Protein AF-A0A9D7RCK3-F1 (afdb_monomer_lite)

Sequence (79 aa):
MTIVAGGVLRVEARLSLPENARITLMPGAELRLGTKALLHNACGLEWEGIEAPRRFLGARGKVLAEDGARIRGARFIDY

Foldseek 3Di:
DEQDALGEDEAAAEDAAAAQGEYEYEFNYEYEYELHAEYYHPVNEAYQEYHWDADPPGGTYDYHYDHNHYYPRHPDYDD

Secondary structure (DSSP, 8-state):
-EE-TT-EEEE-SEEE--TT-EEEE-TT-EEEE-TT-EEE-TTS--EEEEE----TTS---EEEE-TT-EE-SEEEEE-

Structure (mmCIF, N/CA/C/O backbone):
data_AF-A0A9D7RCK3-F1
#
_entry.id   AF-A0A9D7RCK3-F1
#
loop_
_atom_site.group_PDB
_atom_site.id
_atom_site.type_symbol
_atom_site.label_atom_id
_atom_site.label_alt_id
_atom_site.label_comp_id
_atom_site.label_asym_id
_atom_site.label_entity_id
_atom_site.label_seq_id
_atom_site.pdbx_PDB_ins_code
_atom_site.Cartn_x
_atom_site.Cartn_y
_atom_site.Cartn_z
_atom_site.occupancy
_atom_site.B_iso_or_equiv
_atom_site.auth_seq_id
_atom_site.auth_comp_id
_atom_site.auth_asym_id
_atom_site.auth_atom_id
_atom_site.pdbx_PDB_model_num
ATOM 1 N N . MET A 1 1 ? -0.796 -8.445 1.748 1.00 93.69 1 MET A N 1
ATOM 2 C CA . MET A 1 1 ? -1.330 -8.363 0.368 1.00 93.69 1 MET A CA 1
ATOM 3 C C . MET A 1 1 ? -0.176 -8.084 -0.576 1.00 93.69 1 MET A C 1
ATOM 5 O O . MET A 1 1 ? 0.652 -7.248 -0.241 1.00 93.69 1 MET A O 1
ATOM 9 N N . THR A 1 2 ? -0.133 -8.734 -1.737 1.00 96.44 2 THR A N 1
ATOM 10 C CA . THR A 1 2 ? 0.935 -8.536 -2.729 1.00 96.44 2 THR A CA 1
ATOM 11 C C . THR A 1 2 ? 0.337 -8.069 -4.047 1.00 96.44 2 THR A C 1
ATOM 13 O O . THR A 1 2 ? -0.560 -8.723 -4.575 1.00 96.44 2 THR A O 1
ATOM 16 N N . ILE A 1 3 ? 0.841 -6.958 -4.582 1.00 97.00 3 ILE A N 1
ATOM 17 C CA . ILE A 1 3 ? 0.552 -6.523 -5.950 1.00 97.00 3 ILE A CA 1
ATOM 18 C C . ILE A 1 3 ? 1.674 -7.061 -6.833 1.00 97.00 3 ILE A C 1
ATOM 20 O O . ILE A 1 3 ? 2.845 -6.727 -6.643 1.00 97.00 3 ILE A O 1
ATOM 24 N N . VAL A 1 4 ? 1.312 -7.958 -7.747 1.00 95.56 4 VAL A N 1
ATOM 25 C CA . VAL A 1 4 ? 2.250 -8.658 -8.635 1.00 95.56 4 VAL A CA 1
ATOM 26 C C . VAL A 1 4 ? 2.847 -7.721 -9.687 1.00 95.56 4 VAL A C 1
ATOM 28 O O . VAL A 1 4 ? 2.347 -6.621 -9.901 1.00 95.56 4 VAL A O 1
ATOM 31 N N . ALA A 1 5 ? 3.932 -8.148 -10.340 1.00 92.38 5 ALA A N 1
ATOM 32 C CA . ALA A 1 5 ? 4.632 -7.336 -11.335 1.00 92.38 5 ALA A CA 1
ATOM 33 C C . ALA A 1 5 ? 3.689 -6.885 -12.466 1.00 92.38 5 ALA A C 1
ATOM 35 O O . ALA A 1 5 ? 2.925 -7.692 -12.992 1.00 92.38 5 ALA A O 1
ATOM 36 N N . GLY A 1 6 ? 3.723 -5.591 -12.804 1.00 91.12 6 GLY A N 1
ATOM 37 C CA . GLY A 1 6 ? 2.806 -4.963 -13.768 1.00 91.12 6 GLY A CA 1
ATOM 38 C C . GLY A 1 6 ? 1.354 -4.824 -13.287 1.00 91.12 6 GLY A C 1
ATOM 39 O O . GLY A 1 6 ? 0.528 -4.243 -13.986 1.00 91.12 6 GLY A O 1
ATOM 40 N N . GLY A 1 7 ? 1.026 -5.348 -12.104 1.00 96.75 7 GLY A N 1
ATOM 41 C CA . GLY A 1 7 ? -0.297 -5.252 -11.507 1.00 96.75 7 GLY A CA 1
ATOM 42 C C . GLY A 1 7 ? -0.573 -3.860 -10.951 1.00 96.75 7 GLY A C 1
ATOM 43 O O . GLY A 1 7 ? 0.321 -3.181 -10.446 1.00 96.75 7 GLY A O 1
ATOM 44 N N . VAL A 1 8 ? -1.841 -3.458 -11.002 1.00 97.88 8 VAL A N 1
ATOM 45 C CA . VA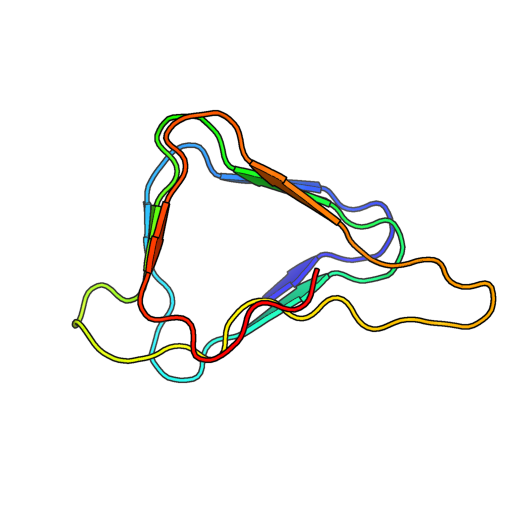L A 1 8 ? -2.305 -2.168 -10.488 1.00 97.88 8 VAL A CA 1
ATOM 46 C C . VAL A 1 8 ? -3.448 -2.404 -9.510 1.00 97.88 8 VAL A C 1
ATOM 48 O O . VAL A 1 8 ? -4.462 -2.996 -9.873 1.00 97.88 8 VAL A O 1
ATOM 51 N N . LEU A 1 9 ? -3.308 -1.903 -8.282 1.00 97.94 9 LEU A N 1
ATOM 52 C CA . LEU A 1 9 ? -4.423 -1.764 -7.346 1.00 97.94 9 LEU A CA 1
ATOM 53 C C . LEU A 1 9 ? -4.769 -0.288 -7.209 1.00 97.94 9 LEU A C 1
ATOM 55 O O . LEU A 1 9 ? -3.914 0.518 -6.846 1.00 97.94 9 LEU A O 1
ATOM 59 N N . ARG A 1 10 ? -6.034 0.057 -7.447 1.00 98.12 10 ARG A N 1
ATOM 60 C CA . ARG A 1 10 ? -6.558 1.405 -7.228 1.00 98.12 10 ARG A CA 1
ATOM 61 C C . ARG A 1 10 ? -7.488 1.408 -6.018 1.00 98.12 10 ARG A C 1
ATOM 63 O O . ARG A 1 10 ? -8.430 0.623 -5.962 1.00 98.12 10 ARG A O 1
ATOM 70 N N . VAL A 1 11 ? -7.214 2.284 -5.056 1.00 98.12 11 VAL A N 1
ATOM 71 C CA . VAL A 1 11 ? -8.016 2.479 -3.843 1.00 98.12 11 VAL A CA 1
ATOM 72 C C . VAL A 1 11 ? -8.627 3.875 -3.885 1.00 98.12 11 VAL A C 1
ATOM 74 O O . VAL A 1 11 ? -7.905 4.864 -3.874 1.00 98.12 11 VAL A O 1
ATOM 77 N N . GLU A 1 12 ? -9.958 3.946 -3.901 1.00 98.12 12 GLU A N 1
ATOM 78 C CA . GLU A 1 12 ? -10.733 5.204 -3.962 1.00 98.12 12 GLU A CA 1
ATOM 79 C C . GLU A 1 12 ? -11.418 5.572 -2.641 1.00 98.12 12 GLU A C 1
ATOM 81 O O . GLU A 1 12 ? -12.098 6.589 -2.528 1.00 98.12 12 GLU A O 1
ATOM 86 N N . ALA A 1 13 ? -11.288 4.715 -1.633 1.00 96.44 13 ALA A N 1
ATOM 87 C CA . ALA A 1 13 ? -12.008 4.837 -0.374 1.00 96.44 13 ALA A CA 1
ATOM 88 C C . ALA A 1 13 ? -11.157 4.296 0.783 1.00 96.44 13 ALA A C 1
ATOM 90 O O . ALA A 1 13 ? -9.930 4.385 0.781 1.00 96.44 13 ALA A O 1
ATOM 91 N N . ARG A 1 14 ? -11.807 3.726 1.797 1.00 97.50 14 ARG A N 1
ATOM 92 C CA . ARG A 1 14 ? -11.138 3.183 2.975 1.00 97.50 14 A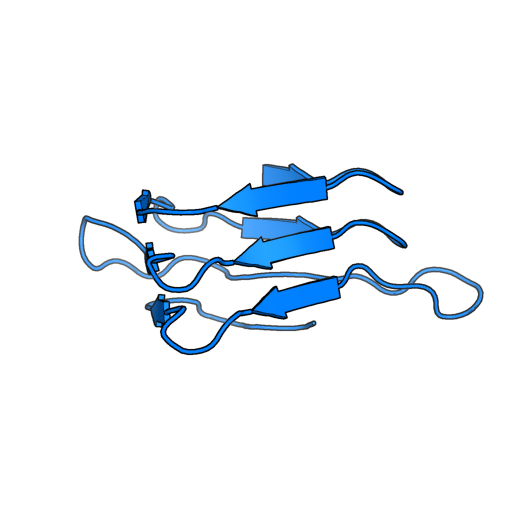RG A CA 1
ATOM 93 C C . ARG A 1 14 ? -10.683 1.744 2.739 1.00 97.50 14 ARG A C 1
ATOM 95 O O . ARG A 1 14 ? -11.519 0.866 2.542 1.00 97.50 14 ARG A O 1
ATOM 102 N N . LEU A 1 15 ? -9.385 1.493 2.871 1.00 97.62 15 LEU A N 1
ATOM 103 C CA . LEU A 1 15 ? -8.814 0.155 2.988 1.00 97.62 15 LEU A CA 1
ATOM 104 C C . LEU A 1 15 ? -8.338 -0.049 4.431 1.00 97.62 15 LEU A C 1
ATOM 106 O O . LEU A 1 15 ? -7.403 0.608 4.885 1.00 97.62 15 LEU A O 1
ATOM 110 N N . SER A 1 16 ? -9.022 -0.934 5.162 1.00 97.69 16 SER A N 1
ATOM 111 C CA . SER A 1 16 ? -8.641 -1.284 6.532 1.00 97.69 16 SER A CA 1
ATOM 112 C C . SER A 1 16 ? -7.617 -2.410 6.521 1.00 97.69 16 SER A C 1
ATOM 114 O O . SER A 1 16 ? -7.904 -3.480 5.989 1.00 97.69 16 SER A O 1
ATOM 116 N N . LEU A 1 17 ? -6.463 -2.191 7.142 1.00 97.94 17 LEU A N 1
ATOM 117 C CA . LEU A 1 17 ? -5.395 -3.174 7.260 1.00 97.94 17 LEU A CA 1
ATOM 118 C C . LEU A 1 17 ? -5.269 -3.627 8.718 1.00 97.94 17 LEU A C 1
ATOM 120 O O . LEU A 1 17 ? -5.098 -2.770 9.585 1.00 97.94 17 LEU A O 1
ATOM 124 N N . PRO A 1 18 ? -5.406 -4.936 9.010 1.00 97.50 18 PRO A N 1
ATOM 125 C CA . PRO A 1 18 ? -5.301 -5.439 10.374 1.00 97.50 18 PRO A CA 1
ATOM 126 C C . PRO A 1 18 ? -3.888 -5.244 10.935 1.00 97.50 18 PRO A C 1
ATOM 128 O O . PRO A 1 18 ? -2.960 -4.873 10.213 1.00 97.50 18 PRO A O 1
ATOM 131 N N . GLU A 1 19 ? -3.737 -5.466 12.240 1.00 97.62 19 GLU A N 1
ATOM 132 C CA . GLU A 1 19 ? -2.430 -5.403 12.889 1.00 97.62 19 GLU A CA 1
ATOM 133 C C . GLU A 1 19 ? -1.442 -6.316 12.153 1.00 97.62 19 GLU A C 1
ATOM 135 O O . GLU A 1 19 ? -1.805 -7.398 11.686 1.00 97.62 19 GLU A O 1
ATOM 140 N N . ASN A 1 20 ? -0.204 -5.851 12.002 1.00 95.25 20 ASN A N 1
ATOM 141 C CA . ASN A 1 20 ? 0.865 -6.565 11.297 1.00 95.25 20 ASN A CA 1
ATOM 142 C C . ASN A 1 20 ? 0.621 -6.815 9.794 1.00 95.25 20 ASN A C 1
ATOM 144 O O . ASN A 1 20 ? 1.430 -7.462 9.134 1.00 95.25 20 ASN A O 1
ATOM 148 N N . ALA A 1 21 ? -0.456 -6.284 9.203 1.00 97.06 21 ALA A N 1
ATOM 149 C CA . ALA A 1 21 ? -0.666 -6.394 7.766 1.00 97.06 21 ALA A CA 1
ATOM 150 C C . ALA A 1 21 ? 0.370 -5.583 6.982 1.00 97.06 21 ALA A C 1
ATOM 152 O O . ALA A 1 21 ? 0.711 -4.461 7.351 1.00 97.06 21 ALA A O 1
ATOM 153 N N . ARG A 1 22 ? 0.791 -6.127 5.838 1.00 96.88 22 ARG A N 1
ATOM 154 C CA . ARG A 1 22 ? 1.736 -5.499 4.908 1.00 96.88 22 ARG A CA 1
ATOM 155 C C . ARG A 1 22 ? 1.167 -5.431 3.495 1.00 96.88 22 ARG A C 1
ATOM 157 O O . ARG A 1 22 ? 0.495 -6.371 3.048 1.00 96.88 22 ARG A O 1
ATOM 164 N N . ILE A 1 23 ? 1.467 -4.351 2.776 1.00 97.50 23 ILE A N 1
ATOM 165 C CA . ILE A 1 23 ? 1.321 -4.282 1.317 1.00 97.50 23 ILE A CA 1
ATOM 166 C C . ILE A 1 23 ? 2.705 -4.435 0.687 1.00 97.50 23 ILE A C 1
ATOM 168 O O . ILE A 1 23 ? 3.581 -3.615 0.930 1.00 97.50 23 ILE A O 1
ATOM 172 N N . THR A 1 24 ? 2.887 -5.446 -0.158 1.00 96.69 24 THR A N 1
ATOM 173 C CA . THR A 1 24 ? 4.124 -5.651 -0.920 1.00 96.69 24 THR A CA 1
ATOM 174 C C . THR A 1 24 ? 3.894 -5.308 -2.388 1.00 96.69 24 THR A C 1
ATOM 176 O O . THR A 1 24 ? 2.977 -5.843 -3.017 1.00 96.69 24 THR A O 1
ATOM 179 N N . LEU A 1 25 ? 4.735 -4.438 -2.944 1.00 96.06 25 LEU A N 1
ATOM 180 C CA . LEU A 1 25 ? 4.707 -4.020 -4.342 1.00 96.06 25 LEU A CA 1
ATOM 181 C C . LEU A 1 25 ? 5.855 -4.683 -5.101 1.00 96.06 25 LEU A C 1
ATOM 183 O O . LEU A 1 25 ? 7.019 -4.314 -4.941 1.00 96.06 25 LEU A O 1
ATOM 187 N N . MET A 1 26 ? 5.536 -5.658 -5.950 1.00 94.06 26 MET A N 1
ATOM 188 C CA . MET A 1 26 ? 6.540 -6.272 -6.821 1.00 94.06 26 MET A CA 1
ATOM 189 C C . MET A 1 26 ? 7.075 -5.250 -7.847 1.00 94.06 26 MET A C 1
ATOM 191 O O . MET A 1 26 ? 6.416 -4.246 -8.121 1.00 94.06 26 MET A O 1
ATOM 195 N N . PRO A 1 27 ? 8.255 -5.474 -8.455 1.00 92.00 27 PRO A N 1
ATOM 196 C CA . PRO A 1 27 ? 8.789 -4.574 -9.477 1.00 92.00 27 PRO A CA 1
ATOM 197 C C . PRO A 1 27 ? 7.781 -4.277 -10.597 1.00 92.00 27 PRO A C 1
ATOM 199 O O . PRO A 1 27 ? 7.182 -5.193 -11.159 1.00 92.00 27 PRO A O 1
ATOM 202 N N . GLY A 1 28 ? 7.586 -2.992 -10.905 1.00 92.25 28 GLY A N 1
ATOM 203 C CA . GLY A 1 28 ? 6.612 -2.540 -11.905 1.00 92.25 28 GLY A CA 1
ATOM 204 C C . GLY A 1 28 ? 5.146 -2.589 -11.456 1.00 92.25 28 GLY A C 1
ATOM 205 O O . GLY A 1 28 ? 4.275 -2.266 -12.253 1.00 92.25 28 GLY A O 1
ATOM 206 N N . ALA A 1 29 ? 4.857 -2.994 -10.217 1.00 95.69 29 ALA A N 1
ATOM 207 C CA . ALA A 1 29 ? 3.523 -2.896 -9.638 1.00 95.69 29 ALA A CA 1
ATOM 208 C C . ALA A 1 29 ? 3.195 -1.458 -9.221 1.00 95.69 29 ALA A C 1
ATOM 210 O O . ALA A 1 29 ? 4.083 -0.693 -8.830 1.00 95.69 29 ALA A O 1
ATOM 211 N N . GLU A 1 30 ? 1.910 -1.118 -9.217 1.00 96.94 30 GLU A N 1
ATOM 212 C CA . GLU A 1 30 ? 1.427 0.191 -8.788 1.00 96.94 30 GLU A CA 1
ATOM 213 C C . GLU A 1 30 ? 0.311 0.075 -7.749 1.00 96.94 30 GLU A C 1
ATOM 215 O O . GLU A 1 30 ? -0.698 -0.605 -7.950 1.00 96.94 30 GLU A O 1
ATOM 220 N N . LEU A 1 31 ? 0.469 0.807 -6.650 1.00 97.81 31 LEU A N 1
ATOM 221 C CA . LEU A 1 31 ? -0.613 1.140 -5.734 1.00 97.81 31 LEU A CA 1
ATOM 222 C C . LEU A 1 31 ? -1.040 2.583 -6.001 1.00 97.81 31 LEU A C 1
ATOM 224 O O . LEU A 1 31 ? -0.283 3.518 -5.746 1.00 97.81 31 LEU A O 1
ATOM 228 N N . ARG A 1 32 ? -2.256 2.763 -6.511 1.00 98.31 32 ARG A N 1
ATOM 229 C CA . ARG A 1 32 ? -2.838 4.071 -6.821 1.00 98.31 32 ARG A CA 1
ATOM 230 C C . ARG A 1 32 ? -3.842 4.456 -5.742 1.00 98.31 32 ARG A C 1
ATOM 232 O O . ARG A 1 32 ? -4.806 3.727 -5.513 1.00 98.31 32 ARG A O 1
ATOM 239 N N . LEU A 1 33 ? -3.613 5.583 -5.084 1.00 98.31 33 LEU A N 1
ATOM 240 C CA . LEU A 1 33 ? -4.459 6.111 -4.019 1.00 98.31 33 LEU A CA 1
ATOM 241 C C . LEU A 1 33 ? -5.174 7.360 -4.534 1.00 98.31 33 LEU A C 1
ATOM 243 O O . LEU A 1 33 ? -4.524 8.367 -4.801 1.00 98.31 33 LEU A O 1
ATOM 247 N N . GLY A 1 34 ? -6.495 7.279 -4.689 1.00 98.56 34 GLY A N 1
ATOM 248 C CA . GLY A 1 34 ? -7.317 8.414 -5.109 1.00 98.56 34 GLY A CA 1
ATOM 249 C C . GLY A 1 34 ? -7.486 9.473 -4.015 1.00 98.56 34 GLY A C 1
ATOM 250 O O . GLY A 1 34 ? -7.170 9.232 -2.847 1.00 98.56 34 GLY A O 1
ATOM 251 N N . THR A 1 35 ? -8.060 10.628 -4.361 1.00 98.38 35 THR A N 1
ATOM 252 C CA . THR A 1 35 ? -8.294 11.772 -3.445 1.00 98.38 35 THR A CA 1
ATOM 253 C C . THR A 1 35 ? -8.955 11.393 -2.108 1.00 98.38 35 THR A C 1
ATOM 255 O O . THR A 1 35 ? -8.695 12.007 -1.074 1.00 98.38 35 THR A O 1
ATOM 258 N N . LYS A 1 36 ? -9.841 10.385 -2.101 1.00 98.00 36 LYS A N 1
ATOM 259 C CA . LYS A 1 36 ? -10.581 9.930 -0.905 1.00 98.00 36 LYS A CA 1
ATOM 260 C C . LYS A 1 36 ? -9.980 8.681 -0.248 1.00 98.00 36 LYS A C 1
ATOM 262 O O . LYS A 1 36 ? -10.577 8.133 0.684 1.00 98.00 36 LYS A O 1
ATOM 267 N N . ALA A 1 37 ? -8.819 8.225 -0.714 1.00 98.44 37 ALA A N 1
ATOM 268 C CA . ALA A 1 37 ? -8.182 7.021 -0.214 1.00 98.44 37 ALA A CA 1
ATOM 269 C C . ALA A 1 37 ? -7.729 7.181 1.243 1.00 98.44 37 ALA A C 1
ATOM 271 O O . ALA A 1 37 ? -7.057 8.151 1.604 1.00 98.44 37 ALA A O 1
ATOM 272 N N . LEU A 1 38 ? -8.057 6.189 2.072 1.00 98.12 38 LEU A N 1
ATOM 273 C CA . LEU A 1 38 ? -7.563 6.066 3.439 1.00 98.12 38 LEU A CA 1
ATOM 274 C C . LEU A 1 38 ? -7.066 4.643 3.688 1.00 98.12 38 LEU A C 1
ATOM 276 O O . LEU A 1 38 ? -7.869 3.714 3.782 1.00 98.12 38 LEU A O 1
ATOM 280 N N . LEU A 1 39 ? -5.752 4.496 3.845 1.00 97.81 39 LEU A N 1
ATOM 281 C CA . LEU A 1 39 ? -5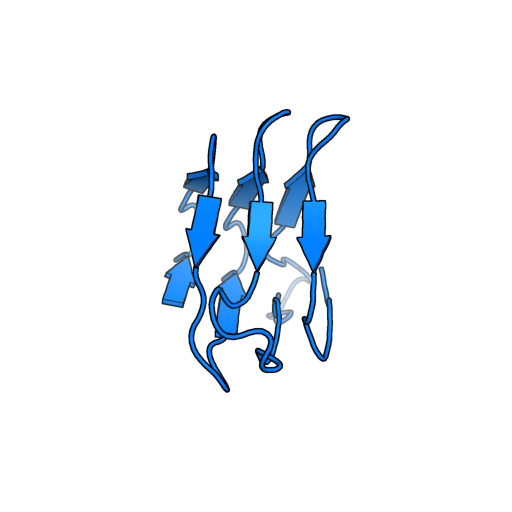.108 3.268 4.309 1.00 97.81 39 LEU A CA 1
ATOM 282 C C . LEU A 1 39 ? -4.830 3.410 5.801 1.00 97.81 39 LEU A C 1
ATOM 284 O O . LEU A 1 39 ? -4.080 4.295 6.220 1.00 97.81 39 LEU A O 1
ATOM 288 N N . HIS A 1 40 ? -5.469 2.569 6.607 1.00 97.88 40 HIS A N 1
ATOM 289 C CA . HIS A 1 40 ? -5.356 2.622 8.065 1.00 97.88 40 HIS A CA 1
ATOM 290 C C . HIS A 1 40 ? -5.777 1.302 8.703 1.00 97.88 40 HIS A C 1
ATOM 292 O O . HIS A 1 40 ? -6.384 0.461 8.046 1.00 97.88 40 HIS A O 1
ATOM 298 N N . ASN A 1 41 ? -5.525 1.142 9.993 1.00 97.81 41 ASN A N 1
ATOM 299 C CA . ASN A 1 41 ? -6.145 0.098 10.796 1.00 97.81 41 ASN A CA 1
ATOM 300 C C . ASN A 1 41 ? -7.402 0.659 11.479 1.00 97.81 41 ASN A C 1
ATOM 302 O O . ASN A 1 41 ? -7.321 1.632 12.226 1.00 97.81 41 ASN A O 1
ATOM 306 N N . ALA A 1 42 ? -8.569 0.051 11.250 1.00 96.50 42 ALA A N 1
ATOM 307 C CA . ALA A 1 42 ? -9.826 0.546 11.818 1.00 96.50 42 ALA A CA 1
ATOM 308 C C . ALA A 1 42 ? -9.937 0.408 13.349 1.00 96.50 42 ALA A C 1
ATOM 310 O O . ALA A 1 42 ? -10.787 1.065 13.944 1.00 96.50 42 ALA A O 1
ATOM 311 N N . CYS A 1 43 ? -9.097 -0.415 13.980 1.00 95.31 43 CYS A N 1
ATOM 312 C CA . CYS A 1 43 ? -9.048 -0.605 15.430 1.00 95.31 43 CYS A CA 1
ATOM 313 C C . CYS A 1 43 ? -8.032 0.324 16.118 1.00 95.31 43 CYS A C 1
ATOM 315 O O . CYS A 1 43 ? -7.887 0.256 17.333 1.00 95.31 43 CYS A O 1
ATOM 317 N N . GLY A 1 44 ? -7.327 1.179 15.366 1.00 91.81 44 GLY A N 1
ATOM 318 C CA . GLY A 1 44 ? -6.309 2.083 15.908 1.00 91.81 44 GLY A CA 1
ATOM 319 C C . GLY A 1 44 ? -4.959 1.423 16.209 1.00 91.81 44 GLY A C 1
ATOM 320 O O . GLY A 1 44 ? -4.099 2.071 16.796 1.00 91.81 44 GLY A O 1
ATOM 321 N N . LEU A 1 45 ? -4.764 0.164 15.806 1.00 95.62 45 LEU A N 1
ATOM 322 C CA . LEU A 1 45 ? -3.495 -0.557 15.946 1.00 95.62 45 LEU A CA 1
ATOM 323 C C . LEU A 1 45 ? -2.526 -0.206 14.808 1.00 95.62 45 LEU A C 1
ATOM 325 O O . LEU A 1 45 ? -2.923 0.330 13.773 1.00 95.62 45 LEU A O 1
ATOM 329 N N . GLU A 1 46 ? -1.250 -0.542 14.966 1.00 95.94 46 GLU A N 1
ATOM 330 C CA . GLU A 1 46 ? -0.266 -0.355 13.901 1.00 95.94 46 GLU A CA 1
ATOM 331 C C . GLU A 1 46 ? -0.307 -1.497 12.876 1.00 95.94 46 GLU A C 1
ATOM 333 O O . GLU A 1 46 ? -0.451 -2.674 13.210 1.00 95.94 46 GLU A O 1
ATOM 338 N N . TRP A 1 47 ? -0.122 -1.161 11.604 1.00 97.31 47 TRP A N 1
ATOM 339 C CA . TRP A 1 47 ? 0.137 -2.129 10.537 1.00 97.31 47 TRP A CA 1
ATOM 340 C C . TRP A 1 47 ? 1.559 -1.941 10.015 1.00 97.31 47 TRP A C 1
ATOM 342 O O . TRP A 1 47 ? 2.186 -0.907 10.240 1.00 97.31 47 TRP A O 1
ATOM 352 N N . GLU A 1 48 ? 2.108 -2.950 9.344 1.00 96.69 48 GLU A N 1
ATOM 353 C CA . GLU A 1 48 ? 3.524 -2.933 8.963 1.00 96.69 48 GLU A CA 1
ATOM 354 C C . GLU A 1 48 ? 3.843 -1.805 7.999 1.00 96.69 48 GLU A C 1
ATOM 356 O O . GLU A 1 48 ? 4.816 -1.089 8.206 1.00 96.69 48 GLU A O 1
ATOM 361 N N . GLY A 1 49 ? 2.989 -1.596 7.003 1.00 96.31 49 GLY A N 1
ATOM 362 C CA . GLY A 1 49 ? 3.199 -0.565 6.00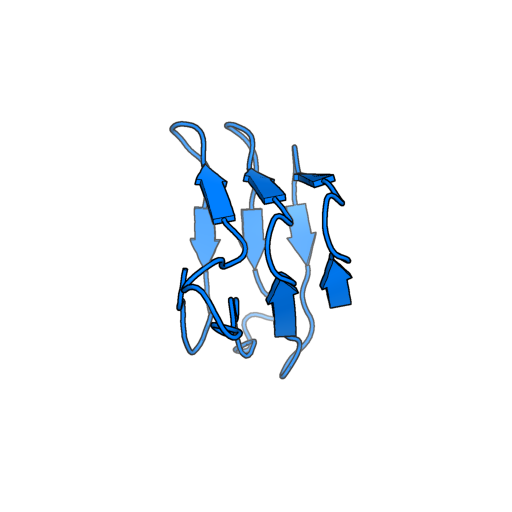5 1.00 96.31 49 GLY A CA 1
ATOM 363 C C . GLY A 1 49 ? 3.340 -1.105 4.592 1.00 96.31 49 GLY A C 1
ATOM 364 O O . GLY A 1 49 ? 2.832 -2.183 4.252 1.00 96.31 49 GLY A O 1
ATOM 365 N N . ILE A 1 50 ? 3.994 -0.307 3.752 1.00 96.56 50 ILE A N 1
ATOM 366 C CA . ILE A 1 50 ? 4.169 -0.577 2.324 1.00 96.56 50 ILE A CA 1
ATOM 367 C C . ILE A 1 50 ? 5.640 -0.876 2.055 1.00 96.56 50 ILE A C 1
ATOM 369 O O . ILE A 1 50 ? 6.505 -0.077 2.406 1.00 96.56 50 ILE A O 1
ATOM 373 N N . GLU A 1 51 ? 5.895 -2.010 1.408 1.00 94.75 51 GLU A N 1
ATOM 374 C CA . GLU A 1 51 ? 7.223 -2.486 1.027 1.00 94.75 51 GLU A CA 1
ATOM 375 C C . GLU A 1 51 ? 7.331 -2.594 -0.500 1.00 94.75 51 GLU A C 1
ATOM 377 O O . GLU A 1 51 ? 6.554 -3.318 -1.129 1.00 94.75 51 GLU A O 1
ATOM 382 N N . ALA A 1 52 ? 8.310 -1.918 -1.104 1.00 93.25 52 ALA A N 1
ATOM 383 C CA . ALA A 1 52 ? 8.626 -2.018 -2.529 1.00 93.25 52 ALA A CA 1
ATOM 384 C C . ALA A 1 52 ? 10.060 -2.551 -2.743 1.00 93.25 52 ALA A C 1
ATOM 386 O O . ALA A 1 52 ? 10.971 -1.776 -3.055 1.00 93.25 52 ALA A O 1
ATOM 387 N N . PRO A 1 53 ? 10.295 -3.871 -2.595 1.00 86.81 53 PRO A N 1
ATOM 388 C CA . PRO A 1 53 ? 11.639 -4.432 -2.672 1.00 86.81 53 PRO A CA 1
ATOM 389 C C . PRO A 1 53 ? 12.270 -4.197 -4.049 1.00 86.81 53 PRO A C 1
ATOM 391 O O . PRO A 1 53 ? 11.649 -4.408 -5.097 1.00 86.81 53 PRO A O 1
ATOM 394 N N . ARG A 1 54 ? 13.547 -3.807 -4.054 1.00 79.38 54 ARG A N 1
ATOM 395 C CA . ARG A 1 54 ? 14.352 -3.716 -5.279 1.00 79.38 54 ARG A CA 1
ATOM 396 C C . ARG A 1 54 ? 14.757 -5.117 -5.746 1.00 79.38 54 ARG A C 1
ATOM 398 O O . ARG A 1 54 ? 15.253 -5.917 -4.956 1.00 79.38 54 ARG A O 1
ATOM 405 N N . ARG A 1 55 ? 14.614 -5.402 -7.043 1.00 71.31 55 ARG A N 1
ATOM 406 C CA . ARG A 1 55 ? 15.272 -6.546 -7.710 1.00 71.31 55 ARG A CA 1
ATOM 407 C C . ARG A 1 55 ? 16.318 -6.061 -8.720 1.00 71.31 55 ARG A C 1
ATOM 409 O O . ARG A 1 55 ? 16.438 -4.862 -8.975 1.00 71.31 55 ARG A O 1
ATOM 416 N N . PHE A 1 56 ? 17.108 -7.002 -9.243 1.00 53.50 56 PHE A N 1
ATOM 417 C CA . PHE A 1 56 ? 18.188 -6.763 -10.208 1.00 53.50 56 PHE A CA 1
ATOM 418 C C . PHE A 1 56 ? 17.717 -5.834 -11.346 1.00 53.50 56 PHE A C 1
ATOM 420 O O . PHE A 1 56 ? 16.605 -6.005 -11.839 1.00 53.50 56 PHE A O 1
ATOM 427 N N . LEU A 1 57 ? 18.550 -4.852 -11.720 1.00 68.50 57 LEU A N 1
ATOM 428 C CA . LEU A 1 57 ? 18.255 -3.698 -12.603 1.00 68.50 57 LEU A CA 1
ATOM 429 C C . LEU A 1 57 ? 17.462 -2.528 -11.979 1.00 68.50 57 LEU A C 1
ATOM 431 O O . LEU A 1 57 ? 17.122 -1.579 -12.679 1.00 68.50 57 LEU A O 1
ATOM 435 N N . GLY A 1 58 ? 17.209 -2.532 -10.666 1.00 70.44 58 GLY A N 1
ATOM 436 C CA . GLY A 1 58 ? 16.743 -1.343 -9.933 1.00 70.44 58 GLY A CA 1
ATOM 437 C C . GLY A 1 58 ? 15.250 -1.022 -10.070 1.00 70.44 58 GLY A C 1
ATOM 438 O O . GLY A 1 58 ? 14.780 -0.048 -9.482 1.00 70.44 58 GLY A O 1
ATOM 439 N N . ALA A 1 59 ? 14.488 -1.846 -10.792 1.00 80.81 59 ALA A N 1
ATOM 440 C CA . ALA A 1 59 ? 13.037 -1.723 -10.856 1.00 80.81 59 ALA A CA 1
ATOM 441 C C . ALA A 1 59 ? 12.400 -2.009 -9.482 1.00 80.81 59 ALA A C 1
ATOM 443 O O . ALA A 1 59 ? 12.740 -2.990 -8.814 1.00 80.81 59 ALA A O 1
ATOM 444 N N . ARG A 1 60 ? 11.448 -1.157 -9.084 1.00 89.12 60 ARG A N 1
ATOM 445 C CA . ARG A 1 60 ? 10.647 -1.277 -7.856 1.00 89.12 60 ARG A CA 1
ATOM 446 C C . ARG A 1 60 ? 9.168 -1.025 -8.142 1.00 89.12 60 ARG A C 1
ATOM 448 O O . ARG A 1 60 ? 8.827 -0.485 -9.199 1.00 89.12 60 ARG A O 1
ATOM 455 N N . GLY A 1 61 ? 8.303 -1.449 -7.228 1.00 93.06 61 GLY A N 1
ATOM 456 C CA . GLY A 1 61 ? 6.906 -1.024 -7.226 1.00 93.06 61 GLY A CA 1
ATOM 457 C C . GLY A 1 61 ? 6.774 0.461 -6.876 1.00 93.06 61 GLY A C 1
ATOM 458 O O . GLY A 1 61 ? 7.723 1.067 -6.382 1.00 93.06 61 GLY A O 1
ATOM 459 N N . LYS A 1 62 ? 5.620 1.063 -7.166 1.00 94.19 62 LYS A N 1
ATOM 460 C CA . LYS A 1 62 ? 5.378 2.497 -6.952 1.00 94.19 62 LYS A CA 1
ATOM 461 C C . LYS A 1 62 ? 4.069 2.745 -6.219 1.00 94.19 62 LYS A C 1
ATOM 463 O O . LYS A 1 62 ? 3.069 2.073 -6.474 1.00 94.19 62 LYS A O 1
ATOM 468 N N . VAL A 1 63 ? 4.065 3.771 -5.375 1.00 96.12 63 VAL A N 1
ATOM 469 C CA . VAL A 1 63 ? 2.843 4.367 -4.830 1.00 96.12 63 VAL A CA 1
ATOM 470 C C . VAL A 1 63 ? 2.587 5.679 -5.565 1.00 96.12 63 VAL A C 1
ATOM 472 O O . VAL A 1 63 ? 3.461 6.541 -5.618 1.00 96.12 63 VAL A O 1
ATOM 475 N N . LEU A 1 64 ? 1.399 5.821 -6.149 1.00 96.75 64 LEU A N 1
ATOM 476 C CA . LEU A 1 64 ? 0.930 7.050 -6.788 1.00 96.75 64 LEU A CA 1
ATOM 477 C C . LEU A 1 64 ? -0.256 7.564 -5.976 1.00 96.75 64 LEU A C 1
ATOM 479 O O . LEU A 1 64 ? -1.315 6.940 -5.981 1.00 96.75 64 LEU A O 1
ATOM 483 N N . ALA A 1 65 ? -0.067 8.660 -5.248 1.00 96.50 65 ALA A N 1
ATOM 484 C CA . ALA A 1 65 ? -1.084 9.232 -4.376 1.00 96.50 65 ALA A CA 1
ATOM 485 C C . ALA A 1 65 ? -1.561 10.576 -4.929 1.00 96.50 65 ALA A C 1
ATOM 487 O O . ALA A 1 65 ? -0.754 11.474 -5.151 1.00 96.50 65 ALA A O 1
ATOM 488 N N . GLU A 1 66 ? -2.866 10.691 -5.162 1.00 98.12 66 GLU A N 1
ATOM 489 C CA . GLU A 1 66 ? -3.518 11.959 -5.478 1.00 98.12 66 GLU A CA 1
ATOM 490 C C . GLU A 1 66 ? -3.613 12.841 -4.220 1.00 98.12 66 GLU A C 1
ATOM 492 O O . GLU A 1 66 ? -3.633 12.342 -3.087 1.00 98.12 66 GLU A O 1
ATOM 497 N N . ASP A 1 67 ? -3.726 14.156 -4.420 1.00 96.44 67 ASP A N 1
ATOM 498 C CA . ASP A 1 67 ? -3.929 15.115 -3.334 1.00 96.44 67 ASP A CA 1
ATOM 499 C C . ASP A 1 67 ? -5.138 14.709 -2.475 1.00 96.44 67 ASP A C 1
ATOM 501 O O . ASP A 1 67 ? -6.230 14.466 -2.983 1.00 96.44 67 ASP A O 1
ATOM 505 N N . GLY A 1 68 ? -4.943 14.611 -1.157 1.00 96.50 68 GLY A N 1
ATOM 506 C CA . GLY A 1 68 ? -5.978 14.208 -0.194 1.00 96.50 68 GLY A CA 1
ATOM 507 C C . GLY A 1 68 ? -5.934 12.741 0.255 1.00 96.50 68 GLY A C 1
ATOM 508 O O . GLY A 1 68 ? -6.523 12.418 1.301 1.00 96.50 68 GLY A O 1
ATOM 509 N N . ALA A 1 69 ? -5.192 11.883 -0.455 1.00 97.81 69 ALA A N 1
ATOM 510 C CA . ALA A 1 69 ? -4.923 10.513 -0.032 1.00 97.81 69 ALA A CA 1
ATOM 511 C C . ALA A 1 69 ? -4.208 10.482 1.330 1.00 97.81 69 ALA A C 1
ATOM 513 O O . ALA A 1 69 ? -3.333 11.298 1.625 1.00 97.81 69 ALA A O 1
ATOM 514 N N . ARG A 1 70 ? -4.587 9.531 2.189 1.00 97.19 70 ARG A N 1
ATOM 515 C CA . ARG A 1 70 ? -4.077 9.425 3.563 1.00 97.19 70 ARG A CA 1
ATOM 516 C C . ARG A 1 70 ? -3.621 8.008 3.887 1.00 97.19 70 ARG A C 1
ATOM 518 O O . ARG A 1 70 ? -4.351 7.042 3.684 1.00 97.19 70 ARG A O 1
ATOM 525 N N . ILE A 1 71 ? -2.435 7.908 4.476 1.00 96.38 71 ILE A N 1
ATOM 526 C CA . ILE A 1 71 ? -1.869 6.678 5.038 1.00 96.38 71 ILE A CA 1
ATOM 527 C C . ILE A 1 71 ? -1.630 6.940 6.530 1.00 96.38 71 ILE A C 1
ATOM 529 O O . ILE A 1 71 ? -1.030 7.954 6.882 1.00 96.38 71 ILE A O 1
ATOM 533 N N . ARG A 1 72 ? -2.152 6.087 7.418 1.00 96.19 72 ARG A N 1
ATOM 534 C CA . ARG A 1 72 ? -2.069 6.265 8.881 1.00 96.19 72 ARG A CA 1
ATOM 535 C C . ARG A 1 72 ? -1.726 4.962 9.590 1.00 96.19 72 ARG A C 1
ATOM 537 O O . ARG A 1 72 ? -2.195 3.907 9.173 1.00 96.19 72 ARG A O 1
ATOM 544 N N . GLY A 1 73 ? -0.960 5.052 10.679 1.00 94.62 73 GLY A N 1
ATOM 545 C CA . GLY A 1 73 ? -0.617 3.906 11.535 1.00 94.62 73 GLY A CA 1
ATOM 546 C C . GLY A 1 73 ? 0.285 2.861 10.871 1.00 94.62 73 GLY A C 1
ATOM 547 O O . GLY A 1 73 ? 0.282 1.714 11.300 1.00 94.62 73 GLY A O 1
ATOM 548 N N . ALA A 1 74 ? 0.993 3.232 9.798 1.00 95.06 74 ALA A N 1
ATOM 549 C CA . ALA A 1 74 ? 1.986 2.380 9.150 1.00 95.06 74 ALA A CA 1
ATOM 550 C C . ALA A 1 74 ? 3.321 2.492 9.895 1.00 95.06 74 ALA A C 1
ATOM 552 O O . ALA A 1 74 ? 3.791 3.611 10.109 1.00 95.06 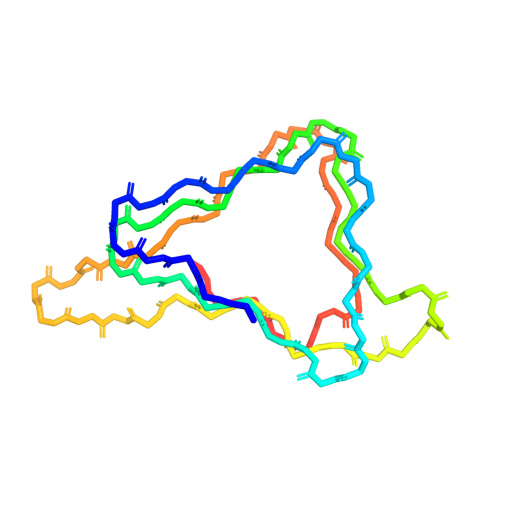74 ALA A O 1
ATOM 553 N N . ARG A 1 75 ? 3.943 1.360 10.238 1.00 93.94 75 ARG A N 1
ATOM 554 C CA . ARG A 1 75 ? 5.269 1.336 10.878 1.00 93.94 75 ARG A CA 1
ATOM 555 C C . ARG A 1 75 ? 6.374 1.801 9.935 1.00 93.94 75 ARG A C 1
ATOM 557 O O . ARG A 1 75 ? 7.304 2.473 10.369 1.00 93.94 75 ARG A O 1
ATOM 564 N N . PHE A 1 76 ? 6.274 1.470 8.650 1.00 87.06 76 PHE A N 1
ATOM 565 C CA . PHE A 1 76 ? 7.197 1.964 7.636 1.00 87.06 76 PHE A CA 1
ATOM 566 C C . PHE A 1 76 ? 6.504 2.250 6.307 1.00 87.06 76 PHE A C 1
ATOM 568 O O . PHE A 1 76 ? 5.451 1.711 5.972 1.00 87.06 76 PHE A O 1
ATOM 575 N N . ILE A 1 77 ? 7.120 3.120 5.523 1.00 81.69 77 ILE A N 1
ATOM 576 C CA . ILE A 1 77 ? 6.713 3.394 4.156 1.00 81.69 77 ILE A CA 1
ATOM 577 C C . ILE A 1 77 ? 7.998 3.443 3.339 1.00 81.69 77 ILE A C 1
ATOM 579 O O . ILE A 1 77 ? 8.757 4.403 3.445 1.00 81.69 77 ILE A O 1
ATOM 583 N N . ASP A 1 78 ? 8.247 2.391 2.565 1.00 76.44 78 ASP A N 1
ATOM 584 C CA . ASP A 1 78 ? 9.408 2.289 1.682 1.00 76.44 78 ASP A CA 1
ATOM 585 C C . ASP A 1 78 ? 8.917 2.111 0.239 1.00 76.44 78 ASP A C 1
ATOM 587 O O . ASP A 1 78 ? 8.566 1.002 -0.183 1.00 76.44 78 ASP A O 1
ATOM 591 N N . TYR A 1 79 ? 8.806 3.237 -0.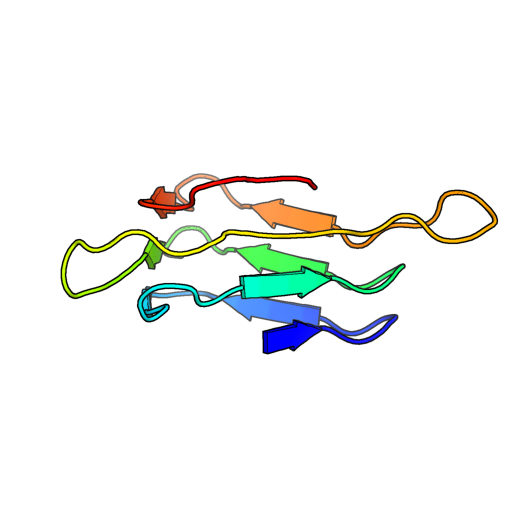482 1.00 64.56 79 TYR A N 1
ATOM 592 C CA . TYR A 1 79 ? 8.349 3.303 -1.875 1.00 64.56 79 TYR A CA 1
ATOM 593 C C . TYR A 1 79 ? 9.252 4.104 -2.807 1.00 64.56 79 TYR A C 1
ATOM 595 O O . TYR A 1 79 ? 10.070 4.964 -2.394 1.00 64.56 79 TYR A O 1
#

pLDDT: mean 93.21, std 8.52, range [53.5, 98.56]

Radius of gyration: 12.09 Å; chains: 1; bounding box: 30×24×30 Å